Protein AF-A0A7J5YY12-F1 (afdb_monomer)

Sequence (61 aa):
MSWRHVFWCGGRRFESDLSAVKYLECSALTQRGLKTVFDEAIRAVLCPPPVKKRGKRCTMF

Organism: Dissostichus mawsoni (NCBI:txid36200)

Mean predicted aligned error: 11.95 Å

InterPro domains:
  IPR027417 P-loop containing nucleoside triphosphate hydrolase [G3DSA:3.40.50.300] (4-51)
  IPR027417 P-loop containing nucleoside triphosphate hydrolase [SSF52540] (4-52)

Structure (mmCIF, N/CA/C/O backbone):
data_AF-A0A7J5YY12-F1
#
_entry.id   AF-A0A7J5YY12-F1
#
loop_
_atom_site.group_PDB
_atom_site.id
_atom_site.type_symbol
_atom_site.label_atom_id
_atom_site.label_alt_id
_atom_site.label_comp_id
_atom_site.label_asym_id
_atom_site.label_entity_id
_atom_site.label_seq_id
_atom_site.pdbx_PDB_ins_code
_atom_site.Cartn_x
_atom_site.Cartn_y
_atom_site.Cartn_z
_atom_site.occupancy
_atom_site.B_iso_or_equiv
_atom_site.auth_seq_id
_atom_site.auth_comp_id
_atom_site.auth_asym_id
_atom_site.auth_atom_id
_atom_site.pdbx_PDB_model_num
ATOM 1 N N . MET A 1 1 ? -6.477 -5.989 28.256 1.00 39.59 1 MET A N 1
ATOM 2 C CA . MET A 1 1 ? -5.345 -6.122 27.309 1.00 39.59 1 MET A CA 1
ATOM 3 C C . MET A 1 1 ? -4.996 -4.735 26.788 1.00 39.59 1 MET A C 1
ATOM 5 O O . MET A 1 1 ? -5.797 -4.174 26.053 1.00 39.59 1 MET A O 1
ATOM 9 N N . SER A 1 2 ? -3.875 -4.141 27.210 1.00 32.28 2 SER A N 1
ATOM 10 C CA . SER A 1 2 ? -3.498 -2.798 26.741 1.00 32.28 2 SER A CA 1
ATOM 11 C C . SER A 1 2 ? -2.799 -2.893 25.385 1.00 32.28 2 SER A C 1
ATOM 13 O O . SER A 1 2 ? -1.624 -3.257 25.312 1.00 32.28 2 SER A O 1
ATOM 15 N N . TRP A 1 3 ? -3.530 -2.593 24.308 1.00 37.38 3 TRP A N 1
ATOM 16 C CA . TRP A 1 3 ? -2.941 -2.391 22.984 1.00 37.38 3 TRP A CA 1
ATOM 17 C C . TRP A 1 3 ? -2.158 -1.077 22.997 1.00 37.38 3 TRP A C 1
ATOM 19 O O . TRP A 1 3 ? -2.687 -0.001 22.722 1.00 37.38 3 TRP A O 1
ATOM 29 N N . ARG A 1 4 ? -0.878 -1.179 23.367 1.00 40.47 4 ARG A N 1
ATOM 30 C CA . ARG A 1 4 ? 0.091 -0.083 23.322 1.00 40.47 4 ARG A CA 1
ATOM 31 C C . ARG A 1 4 ? 0.063 0.520 21.915 1.00 40.47 4 ARG A C 1
ATOM 33 O O . ARG A 1 4 ? 0.382 -0.181 20.959 1.00 40.47 4 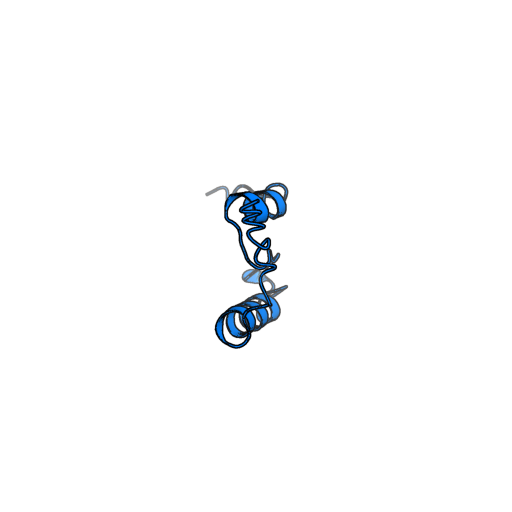ARG A O 1
ATOM 40 N N . HIS A 1 5 ? -0.324 1.790 21.785 1.00 46.59 5 HIS A N 1
ATOM 41 C CA . HIS A 1 5 ? -0.328 2.484 20.495 1.00 46.59 5 HIS A CA 1
ATOM 42 C C . HIS A 1 5 ? 1.094 2.483 19.914 1.00 46.59 5 HIS A C 1
ATOM 44 O O . HIS A 1 5 ? 1.956 3.237 20.369 1.00 46.59 5 HIS A O 1
ATOM 50 N N . VAL A 1 6 ? 1.343 1.632 18.914 1.00 49.28 6 VAL A N 1
ATOM 51 C CA . VAL A 1 6 ? 2.609 1.587 18.170 1.00 49.28 6 VAL A CA 1
ATOM 52 C C . VAL A 1 6 ? 2.619 2.773 17.207 1.00 49.28 6 VAL A C 1
ATOM 54 O O . VAL A 1 6 ? 2.264 2.660 16.036 1.00 49.28 6 VAL A O 1
ATOM 57 N N . PHE A 1 7 ? 2.923 3.952 17.750 1.00 43.97 7 PHE A N 1
ATOM 58 C CA . PHE A 1 7 ? 2.910 5.202 17.000 1.00 43.97 7 PHE A CA 1
ATOM 59 C C . PHE A 1 7 ? 4.061 5.250 15.982 1.00 43.97 7 PHE A C 1
ATOM 61 O O . PHE A 1 7 ? 5.123 4.666 16.191 1.00 43.97 7 PHE A O 1
ATOM 68 N N . TRP A 1 8 ? 3.828 5.924 14.855 1.00 50.00 8 TRP A N 1
ATOM 69 C CA . TRP A 1 8 ? 4.310 5.499 13.529 1.00 50.00 8 TRP A CA 1
ATOM 70 C C . TRP A 1 8 ? 5.836 5.619 13.268 1.00 50.00 8 TRP A C 1
ATOM 72 O O . TRP A 1 8 ? 6.333 5.204 12.224 1.00 50.00 8 TRP A O 1
ATOM 82 N N . CYS A 1 9 ? 6.602 6.135 14.234 1.00 54.69 9 CYS A N 1
ATOM 83 C CA . CYS A 1 9 ? 7.940 6.725 14.084 1.00 54.69 9 CYS A CA 1
ATOM 84 C C . CYS A 1 9 ? 9.048 5.865 13.436 1.00 54.69 9 CYS A C 1
ATOM 86 O O . CYS A 1 9 ? 10.059 6.424 13.016 1.00 54.69 9 CYS A O 1
ATOM 88 N N . GLY A 1 10 ? 8.918 4.535 13.377 1.00 64.56 10 GLY A N 1
ATOM 89 C CA . GLY A 1 10 ? 9.940 3.649 12.793 1.00 64.56 10 GLY A CA 1
ATOM 90 C C . GLY A 1 10 ? 9.767 3.347 11.298 1.00 64.56 10 GLY A C 1
ATOM 91 O O . GLY A 1 10 ? 10.717 2.926 10.639 1.00 64.56 10 GLY A O 1
ATOM 92 N N . GLY A 1 11 ? 8.566 3.549 10.753 1.00 68.31 11 GLY A N 1
ATOM 93 C CA . GLY A 1 11 ? 8.130 2.910 9.512 1.00 68.31 11 GLY A CA 1
ATOM 94 C C . GLY A 1 11 ? 8.963 3.236 8.268 1.00 68.31 11 GLY A C 1
ATOM 95 O O . GLY A 1 11 ? 9.524 2.341 7.637 1.00 68.31 11 GLY A O 1
ATOM 96 N N . ARG A 1 12 ? 9.140 4.529 7.970 1.00 66.81 12 ARG A N 1
ATOM 97 C CA . ARG A 1 12 ? 9.958 5.005 6.836 1.00 66.81 12 ARG A CA 1
ATOM 98 C C . ARG A 1 12 ? 11.460 4.716 6.956 1.00 66.81 12 ARG A C 1
ATOM 100 O O . ARG A 1 12 ? 12.178 4.868 5.973 1.00 66.81 12 ARG A O 1
ATOM 107 N N . ARG A 1 13 ? 11.949 4.291 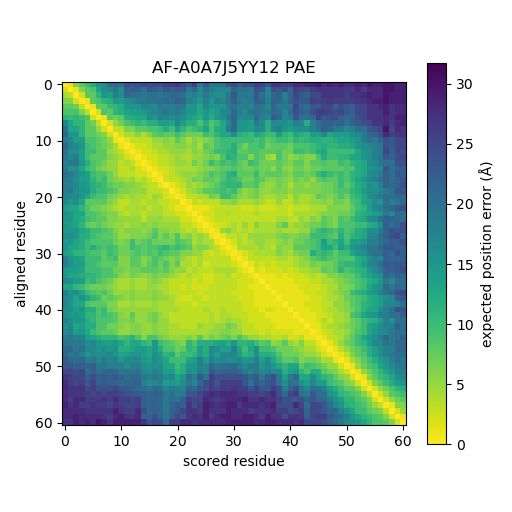8.127 1.00 69.12 13 ARG A N 1
ATOM 108 C CA . ARG A 1 13 ? 13.329 3.802 8.286 1.00 69.12 13 ARG A CA 1
ATOM 109 C C . ARG A 1 13 ? 13.423 2.340 7.846 1.00 69.12 13 ARG A C 1
ATOM 111 O O . ARG A 1 13 ? 14.236 2.019 6.990 1.00 69.12 13 ARG A O 1
ATOM 118 N N . PHE A 1 14 ? 12.482 1.520 8.316 1.00 67.44 14 PHE A N 1
ATOM 119 C CA . PHE A 1 14 ? 12.335 0.105 7.954 1.00 67.44 14 PHE A CA 1
ATOM 120 C C . PHE A 1 14 ? 12.179 -0.129 6.438 1.00 67.44 14 PHE A C 1
ATOM 122 O O . PHE A 1 14 ? 12.671 -1.126 5.920 1.00 67.44 14 PHE A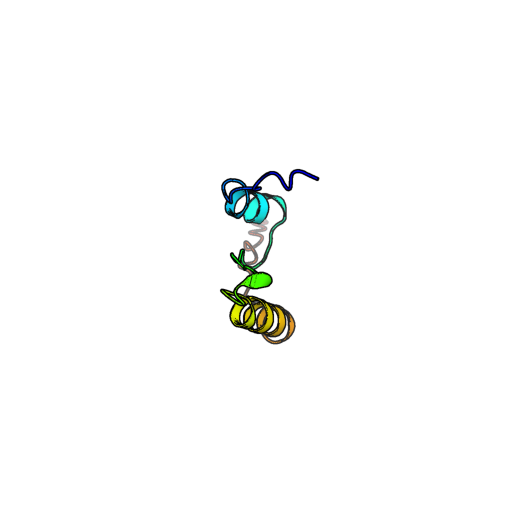 O 1
ATOM 129 N N . GLU A 1 15 ? 11.564 0.817 5.716 1.00 73.06 15 GLU A N 1
ATOM 130 C CA . GLU A 1 15 ? 11.546 0.862 4.241 1.00 73.06 15 GLU A CA 1
ATOM 131 C C . GLU A 1 15 ? 12.956 0.740 3.630 1.00 73.06 15 GLU A C 1
ATOM 133 O O . GLU A 1 15 ? 13.165 -0.023 2.687 1.00 73.06 15 GLU A O 1
ATOM 138 N N . SER A 1 16 ? 13.931 1.465 4.188 1.00 70.94 16 SER A N 1
ATOM 139 C 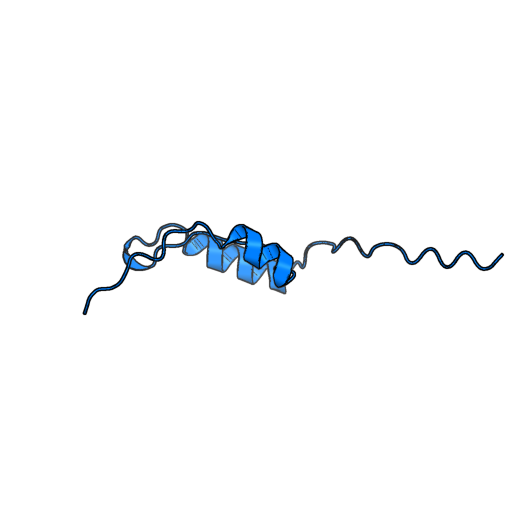CA . SER A 1 16 ? 15.314 1.481 3.696 1.00 70.94 16 SER A CA 1
ATOM 140 C C . SER A 1 16 ? 16.079 0.215 4.080 1.00 70.94 16 SER A C 1
ATOM 142 O O . SER A 1 16 ? 16.796 -0.330 3.244 1.00 70.94 16 SER A O 1
ATOM 144 N N . ASP A 1 17 ? 15.904 -0.271 5.313 1.00 76.50 17 ASP A N 1
ATOM 145 C CA . ASP A 1 17 ? 16.562 -1.488 5.810 1.00 76.50 17 ASP A CA 1
ATOM 146 C C . ASP A 1 17 ? 16.076 -2.762 5.085 1.00 76.50 17 ASP A C 1
ATOM 148 O O . ASP A 1 17 ? 16.870 -3.666 4.830 1.00 76.50 17 ASP A O 1
ATOM 152 N N . LEU A 1 18 ? 14.793 -2.828 4.703 1.00 71.12 18 LEU A N 1
ATOM 153 C CA . LEU A 1 18 ? 14.208 -3.967 3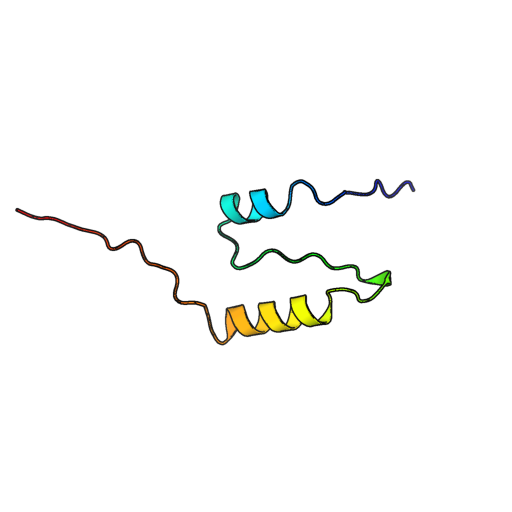.976 1.00 71.12 18 LEU A CA 1
ATOM 154 C C . LEU A 1 18 ? 14.178 -3.803 2.446 1.00 71.12 18 LEU A C 1
ATOM 156 O O . LEU A 1 18 ? 13.710 -4.708 1.755 1.00 71.12 18 LEU A O 1
ATOM 160 N N . SER A 1 19 ? 14.645 -2.673 1.897 1.00 68.44 19 SER A N 1
ATOM 161 C CA . SER A 1 19 ? 14.499 -2.331 0.470 1.00 68.44 19 SER A CA 1
ATOM 162 C C . SER A 1 19 ? 13.044 -2.451 -0.032 1.00 68.44 19 SER A C 1
ATOM 164 O O . SER A 1 19 ? 12.789 -2.954 -1.133 1.00 68.44 19 SER A O 1
ATOM 166 N N . ALA A 1 20 ? 12.083 -2.006 0.781 1.00 71.88 20 ALA A N 1
ATOM 167 C CA . ALA A 1 20 ? 10.664 -2.041 0.439 1.00 71.88 20 ALA A CA 1
ATOM 168 C C . ALA A 1 20 ? 10.326 -1.062 -0.705 1.00 71.88 20 ALA A C 1
ATOM 170 O O . ALA A 1 20 ? 11.045 -0.099 -0.970 1.00 71.88 20 ALA A O 1
ATOM 171 N N . VAL A 1 21 ? 9.230 -1.338 -1.422 1.00 77.19 21 VAL A N 1
ATOM 172 C CA . VAL A 1 21 ? 8.829 -0.556 -2.607 1.00 77.19 21 VAL A CA 1
ATOM 173 C C . VAL A 1 21 ? 8.195 0.784 -2.221 1.00 77.19 21 VAL A C 1
ATOM 175 O O . VAL A 1 21 ? 8.413 1.778 -2.916 1.00 77.19 21 VAL A O 1
ATOM 178 N N . LYS A 1 22 ? 7.365 0.789 -1.170 1.00 79.50 22 LYS A N 1
ATOM 179 C CA . LYS A 1 22 ? 6.617 1.954 -0.686 1.00 79.50 22 LYS A CA 1
ATOM 180 C C . LYS A 1 22 ? 5.977 1.680 0.676 1.00 79.50 22 LYS A C 1
ATOM 182 O O . LYS A 1 22 ? 5.222 0.716 0.824 1.00 79.50 22 LYS A O 1
ATOM 187 N N . TYR A 1 23 ? 6.171 2.590 1.620 1.00 82.81 23 TYR A N 1
ATOM 188 C CA . TYR A 1 23 ? 5.608 2.496 2.958 1.00 82.81 23 TYR A CA 1
ATOM 189 C C . TYR A 1 23 ? 4.300 3.291 3.099 1.00 82.81 23 TYR A C 1
ATOM 191 O O . TYR A 1 23 ? 4.197 4.428 2.637 1.00 82.81 23 TYR A O 1
ATOM 199 N N . LEU A 1 24 ? 3.276 2.688 3.719 1.00 84.38 24 LEU A N 1
ATOM 200 C CA . LEU A 1 24 ? 1.897 3.197 3.707 1.00 84.38 24 LEU A CA 1
ATOM 201 C C . LEU A 1 24 ? 1.216 3.100 5.082 1.00 84.38 24 LEU A C 1
ATOM 203 O O . LEU A 1 24 ? 1.245 2.065 5.744 1.00 84.38 24 LEU A O 1
ATOM 207 N N . GLU A 1 25 ? 0.582 4.200 5.499 1.00 84.94 25 GLU A N 1
ATOM 208 C CA . GLU A 1 25 ? -0.100 4.345 6.791 1.00 84.94 25 GLU A CA 1
ATOM 209 C C . GLU A 1 25 ? -1.576 3.923 6.601 1.00 84.94 25 GLU A C 1
ATOM 211 O O . GLU A 1 25 ? -2.322 4.598 5.887 1.00 84.94 25 GLU A O 1
ATOM 216 N N . CYS A 1 26 ? -2.031 2.830 7.233 1.00 83.75 26 CYS A N 1
ATOM 217 C CA . CYS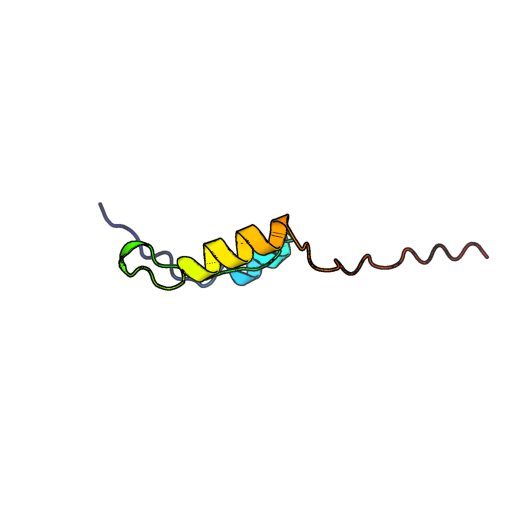 A 1 26 ? -3.429 2.377 7.147 1.00 83.75 26 CYS A CA 1
ATOM 218 C C . CYS A 1 26 ? -4.062 2.035 8.506 1.00 83.75 26 CYS A C 1
ATOM 220 O O . CYS A 1 26 ? -3.407 1.525 9.413 1.00 83.75 26 CYS A O 1
ATOM 222 N N . SER A 1 27 ? -5.373 2.260 8.627 1.00 82.12 27 SER A N 1
ATOM 223 C CA . SER A 1 27 ? -6.180 1.937 9.808 1.00 82.12 27 SER A CA 1
ATOM 224 C C . SER A 1 27 ? -7.390 1.104 9.392 1.00 82.12 27 SER A C 1
ATOM 226 O O . SER A 1 27 ? -8.350 1.638 8.840 1.00 82.12 27 SER A O 1
ATOM 228 N N . ALA A 1 28 ? -7.363 -0.202 9.677 1.00 81.50 28 ALA A N 1
ATOM 229 C CA . ALA A 1 28 ? -8.445 -1.121 9.308 1.00 81.50 28 ALA A CA 1
ATOM 230 C C . ALA A 1 28 ? -9.803 -0.706 9.908 1.00 81.50 28 ALA A C 1
ATOM 232 O O . ALA A 1 28 ? -10.807 -0.700 9.202 1.00 81.50 28 ALA A O 1
ATOM 233 N N . LEU A 1 29 ? -9.814 -0.270 11.176 1.00 84.81 29 LEU A N 1
ATOM 234 C CA . LEU A 1 29 ? -11.021 0.154 11.899 1.00 84.81 29 LEU A CA 1
ATOM 235 C C . LEU A 1 29 ? -11.715 1.377 11.273 1.00 84.81 29 LEU A C 1
ATOM 237 O O . LEU A 1 29 ? -12.933 1.483 11.327 1.00 84.81 29 LEU A O 1
ATOM 241 N N . THR A 1 30 ? -10.951 2.302 10.684 1.00 85.44 30 THR A N 1
ATOM 242 C CA . THR A 1 30 ? -11.495 3.524 10.056 1.00 85.44 30 THR A CA 1
ATOM 243 C C . THR A 1 30 ? -11.473 3.473 8.527 1.00 85.44 30 THR A C 1
ATOM 245 O O . THR A 1 30 ? -11.773 4.472 7.879 1.00 85.44 30 THR A O 1
ATOM 248 N N . GLN A 1 31 ? -11.052 2.339 7.951 1.00 82.31 31 GLN A N 1
ATOM 249 C CA . GLN A 1 31 ? -10.786 2.105 6.522 1.00 82.31 31 GLN A CA 1
ATOM 250 C C . GLN A 1 31 ? -9.807 3.101 5.850 1.00 82.31 31 GLN A C 1
ATOM 252 O O . GLN A 1 31 ? -9.528 3.001 4.652 1.00 82.31 31 GLN A O 1
ATOM 257 N N . ARG A 1 32 ? -9.214 4.035 6.608 1.00 81.88 32 ARG A N 1
ATOM 258 C CA . ARG A 1 32 ? -8.267 5.044 6.110 1.00 81.88 32 ARG A CA 1
ATOM 259 C C . ARG A 1 32 ? -7.002 4.372 5.578 1.00 81.88 32 ARG A C 1
ATOM 261 O O . ARG A 1 32 ? -6.426 3.510 6.239 1.00 81.88 32 ARG A O 1
ATOM 268 N N . GLY A 1 33 ? -6.586 4.762 4.373 1.00 82.00 33 GLY A N 1
ATOM 269 C CA . GLY A 1 33 ? -5.422 4.206 3.673 1.00 82.00 33 GLY A CA 1
ATOM 270 C C . GLY A 1 33 ? -5.615 2.795 3.092 1.00 82.00 33 GLY A C 1
ATOM 271 O O . GLY A 1 33 ? -4.766 2.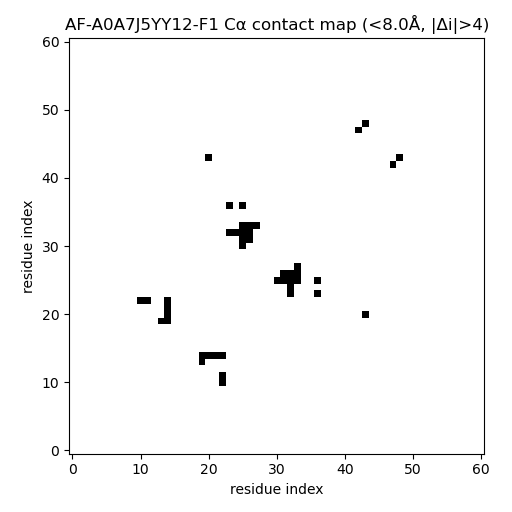336 2.333 1.00 82.00 33 GLY A O 1
ATOM 272 N N . LEU A 1 34 ? -6.725 2.108 3.391 1.00 86.94 34 LEU A N 1
ATOM 273 C CA . LEU A 1 34 ? -6.894 0.685 3.079 1.00 86.94 34 LEU A CA 1
ATOM 274 C C . LEU A 1 34 ? -6.984 0.423 1.565 1.00 86.94 34 LEU A C 1
ATOM 276 O O . LEU A 1 34 ? -6.248 -0.412 1.047 1.00 86.94 34 LEU A O 1
ATOM 280 N N . LYS A 1 35 ? -7.794 1.198 0.825 1.00 88.06 35 LYS A N 1
ATOM 281 C CA . LYS A 1 35 ? -7.873 1.090 -0.647 1.00 88.06 35 LYS A CA 1
ATOM 282 C C . LYS A 1 35 ? -6.529 1.378 -1.331 1.00 88.06 35 LYS A C 1
ATOM 284 O O . LYS A 1 35 ? -6.187 0.684 -2.281 1.00 88.06 35 LYS A O 1
ATOM 289 N N . THR A 1 36 ? -5.764 2.359 -0.849 1.00 87.69 36 THR A N 1
ATOM 290 C CA . THR A 1 36 ? -4.444 2.702 -1.409 1.00 87.69 36 THR A CA 1
ATOM 291 C C . THR A 1 36 ? -3.379 1.647 -1.120 1.00 87.69 36 THR A C 1
ATOM 293 O O . THR A 1 36 ? -2.535 1.423 -1.976 1.00 87.69 36 THR A O 1
ATOM 296 N N . VAL A 1 37 ? -3.435 0.948 0.021 1.00 88.69 37 VAL A N 1
ATOM 297 C CA . VAL A 1 37 ? -2.552 -0.207 0.278 1.00 88.69 37 VAL A CA 1
ATOM 298 C C . VAL A 1 37 ? -2.797 -1.322 -0.740 1.00 88.69 37 VAL A C 1
ATOM 300 O O . VAL A 1 37 ? -1.838 -1.842 -1.304 1.00 88.69 37 VAL A O 1
ATOM 303 N N . PHE A 1 38 ? -4.059 -1.653 -1.036 1.00 88.19 38 PHE A N 1
ATOM 304 C CA . PHE A 1 38 ? -4.373 -2.667 -2.050 1.00 88.19 38 PHE A CA 1
ATOM 305 C C . PHE A 1 38 ? -4.002 -2.228 -3.475 1.00 88.19 38 PHE A C 1
ATOM 307 O O . PHE A 1 38 ? -3.445 -3.030 -4.221 1.00 88.19 38 PHE A O 1
ATOM 314 N N . ASP A 1 39 ? -4.260 -0.971 -3.848 1.00 89.19 39 ASP A N 1
ATOM 315 C CA . ASP A 1 39 ? -3.926 -0.442 -5.179 1.00 89.19 39 ASP A CA 1
ATOM 316 C C . ASP A 1 39 ? -2.407 -0.458 -5.434 1.00 89.19 39 ASP A C 1
ATOM 318 O O . ASP A 1 39 ? -1.942 -1.004 -6.433 1.00 89.19 39 ASP A O 1
ATOM 322 N N . GLU A 1 40 ? -1.612 0.042 -4.483 1.00 86.06 40 GLU A N 1
ATOM 323 C CA . GLU A 1 40 ? -0.147 0.066 -4.581 1.00 86.06 40 GLU A CA 1
ATOM 324 C C . GLU A 1 40 ? 0.461 -1.347 -4.537 1.00 86.06 40 GLU A C 1
ATOM 326 O O . GLU A 1 40 ? 1.414 -1.613 -5.267 1.00 86.06 40 GLU A O 1
ATOM 331 N N . ALA A 1 41 ? -0.108 -2.278 -3.759 1.00 86.62 41 ALA A N 1
ATOM 332 C CA . ALA A 1 41 ? 0.326 -3.678 -3.748 1.00 86.62 41 ALA A CA 1
ATOM 333 C C . ALA A 1 41 ? 0.081 -4.374 -5.100 1.00 86.62 41 ALA A C 1
ATOM 335 O O . ALA A 1 41 ? 0.969 -5.052 -5.616 1.00 86.62 41 ALA A O 1
ATOM 336 N N . ILE A 1 42 ? -1.090 -4.164 -5.715 1.00 89.06 42 ILE A N 1
ATOM 337 C CA . ILE A 1 42 ? -1.404 -4.690 -7.053 1.00 89.06 42 ILE A CA 1
ATOM 338 C C . ILE A 1 42 ? -0.486 -4.051 -8.107 1.00 89.06 42 ILE A C 1
ATOM 340 O O . ILE A 1 42 ? 0.081 -4.755 -8.945 1.00 89.06 42 ILE A O 1
ATOM 344 N N . ARG A 1 43 ? -0.269 -2.731 -8.038 1.00 86.50 43 ARG A N 1
ATOM 345 C CA . ARG A 1 43 ? 0.656 -2.009 -8.928 1.00 86.50 43 ARG A CA 1
ATOM 346 C C . ARG A 1 43 ? 2.096 -2.502 -8.799 1.00 86.50 43 ARG A C 1
ATOM 348 O O . ARG A 1 43 ? 2.753 -2.650 -9.823 1.00 86.50 43 ARG A O 1
ATOM 355 N N . ALA A 1 44 ? 2.576 -2.801 -7.592 1.00 83.56 44 ALA A N 1
ATOM 356 C CA . ALA A 1 44 ? 3.927 -3.320 -7.370 1.00 83.56 44 ALA A CA 1
ATOM 357 C C . ALA A 1 44 ? 4.163 -4.694 -8.030 1.00 83.56 44 ALA A C 1
ATOM 359 O O . ALA A 1 44 ? 5.289 -4.982 -8.433 1.00 83.56 44 ALA A O 1
ATOM 360 N N . VAL A 1 45 ? 3.112 -5.512 -8.177 1.00 85.62 45 VAL A N 1
ATOM 361 C CA . VAL A 1 45 ? 3.160 -6.808 -8.877 1.00 85.62 45 VAL A CA 1
ATOM 362 C C . VAL A 1 45 ? 3.015 -6.644 -10.395 1.00 85.62 45 VAL A C 1
ATOM 364 O O . VAL A 1 45 ? 3.794 -7.225 -11.146 1.00 85.62 45 VAL A O 1
ATOM 367 N N . LEU A 1 46 ? 2.033 -5.864 -10.862 1.00 86.56 46 LEU A N 1
ATOM 368 C CA . LEU A 1 46 ? 1.701 -5.754 -12.293 1.00 86.56 46 LEU A CA 1
ATOM 369 C C . LEU A 1 46 ? 2.594 -4.779 -13.071 1.00 86.56 46 LEU A C 1
ATOM 371 O O . LEU A 1 46 ? 2.822 -4.955 -14.265 1.00 86.56 46 LEU A O 1
ATOM 375 N N . CYS A 1 47 ? 3.062 -3.719 -12.420 1.00 76.44 47 CYS A N 1
ATOM 376 C CA . CYS A 1 47 ? 3.864 -2.648 -13.007 1.00 76.44 47 CYS A CA 1
ATOM 377 C C . CYS A 1 47 ? 5.016 -2.300 -12.052 1.00 76.44 47 CYS A C 1
ATOM 379 O O . CYS A 1 47 ? 5.031 -1.199 -11.488 1.00 76.44 47 CYS A O 1
ATOM 381 N N . PRO A 1 48 ? 5.973 -3.229 -11.840 1.00 72.31 48 PRO A N 1
ATOM 382 C CA . PRO A 1 48 ? 7.111 -2.986 -10.965 1.00 72.31 48 PRO A CA 1
ATOM 383 C C . PRO A 1 48 ? 7.831 -1.705 -11.414 1.00 72.31 48 PRO A C 1
ATOM 385 O O . PRO A 1 48 ? 8.200 -1.595 -12.590 1.00 72.31 48 PRO A O 1
ATOM 388 N N . PRO A 1 49 ? 8.027 -0.715 -10.522 1.00 69.31 49 PRO A N 1
ATOM 389 C CA . PRO A 1 49 ? 8.689 0.525 -10.898 1.00 69.31 49 PRO A CA 1
ATOM 390 C C . PRO A 1 49 ? 10.108 0.217 -11.393 1.00 69.31 49 PRO A C 1
ATOM 392 O O . PRO A 1 49 ? 10.729 -0.731 -10.900 1.00 69.31 49 PRO A O 1
ATOM 395 N N . PRO A 1 50 ? 10.659 1.002 -12.340 1.00 65.00 50 PRO A N 1
ATOM 396 C CA . PRO A 1 50 ? 11.996 0.772 -12.868 1.00 65.00 50 PRO A CA 1
ATOM 397 C C . PRO A 1 50 ? 13.036 1.007 -11.769 1.00 65.00 50 PRO A C 1
ATOM 399 O O . PRO A 1 50 ? 13.552 2.113 -11.588 1.00 65.00 50 PRO A O 1
ATOM 402 N N . VAL A 1 51 ? 13.344 -0.060 -11.026 1.00 66.81 51 VAL A N 1
ATOM 403 C CA . VAL A 1 51 ? 14.412 -0.088 -10.032 1.00 66.81 51 VAL A CA 1
ATOM 404 C C . VAL A 1 51 ? 15.679 0.402 -10.711 1.00 66.81 51 VAL A C 1
ATOM 406 O O . VAL A 1 51 ? 16.139 -0.180 -11.697 1.00 66.81 51 VAL A O 1
ATOM 409 N N . LYS A 1 52 ? 16.228 1.510 -10.203 1.00 58.38 52 LYS A N 1
ATOM 410 C CA . LYS A 1 52 ? 17.457 2.114 -10.721 1.00 58.38 52 LYS A CA 1
ATOM 411 C C . LYS A 1 52 ? 18.620 1.173 -10.421 1.00 58.38 52 LYS A C 1
ATOM 413 O O . LYS A 1 52 ? 19.346 1.369 -9.448 1.00 58.38 52 LYS A O 1
ATOM 418 N N . LYS A 1 53 ? 18.781 0.140 -11.258 1.00 55.69 53 LYS A N 1
ATOM 419 C CA . LYS A 1 53 ? 19.943 -0.748 -11.292 1.00 55.69 53 LYS A CA 1
ATOM 420 C C . LYS A 1 53 ? 21.164 0.161 -11.359 1.00 55.69 53 LYS A C 1
ATOM 422 O O . LYS A 1 53 ? 21.425 0.751 -12.405 1.00 55.69 53 LYS A O 1
ATOM 427 N N . ARG A 1 54 ? 21.867 0.328 -10.231 1.00 58.81 54 ARG A N 1
ATOM 428 C CA . ARG A 1 54 ? 23.111 1.102 -10.177 1.00 58.81 54 ARG A CA 1
ATOM 429 C C . ARG A 1 54 ? 24.046 0.456 -11.189 1.00 58.81 54 ARG A C 1
ATOM 431 O O . ARG A 1 54 ? 24.469 -0.679 -10.980 1.00 58.81 54 ARG A O 1
ATOM 438 N N . GLY A 1 55 ? 24.262 1.135 -12.316 1.00 55.56 55 GLY A N 1
ATOM 439 C CA . GLY A 1 55 ? 24.979 0.562 -13.446 1.00 55.56 55 GLY A CA 1
ATOM 440 C C . GLY A 1 55 ? 26.344 0.086 -12.977 1.00 55.56 55 GLY A C 1
ATOM 441 O O . GLY A 1 55 ? 27.132 0.892 -12.480 1.00 55.56 55 GLY A O 1
ATOM 442 N N . LYS A 1 56 ? 26.608 -1.220 -13.097 1.00 59.66 56 LYS A N 1
ATOM 443 C CA . LYS A 1 56 ? 27.926 -1.784 -12.810 1.00 59.66 56 LYS A CA 1
ATOM 444 C C . LYS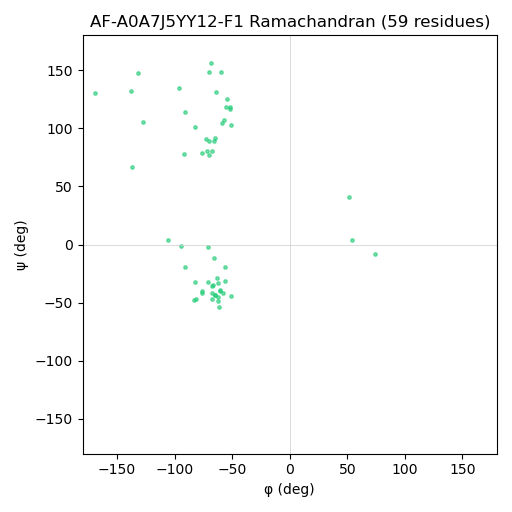 A 1 56 ? 28.898 -1.213 -13.841 1.00 59.66 56 LYS A C 1
ATOM 446 O O . LYS A 1 56 ? 29.041 -1.769 -14.925 1.00 59.66 56 LYS A O 1
ATOM 451 N N . ARG A 1 57 ? 29.545 -0.090 -13.514 1.00 55.62 57 ARG A N 1
ATOM 452 C CA . ARG A 1 57 ? 30.698 0.424 -14.260 1.00 55.62 57 ARG A CA 1
ATOM 453 C C . ARG A 1 57 ? 31.879 -0.510 -14.012 1.00 55.62 57 ARG A C 1
ATOM 455 O O . ARG A 1 57 ? 32.760 -0.213 -13.216 1.00 55.62 57 ARG A O 1
ATOM 462 N N . CYS A 1 58 ? 31.863 -1.652 -14.690 1.00 63.19 58 CYS A N 1
ATOM 463 C CA . CYS A 1 58 ? 33.045 -2.466 -14.913 1.00 63.19 58 CYS A CA 1
ATOM 464 C C . CYS A 1 58 ? 33.925 -1.732 -15.932 1.00 63.19 58 CYS A C 1
ATOM 466 O O . CYS A 1 58 ? 33.885 -2.023 -17.124 1.00 63.19 58 CYS A O 1
ATOM 468 N N . THR A 1 59 ? 34.680 -0.740 -15.462 1.00 61.97 59 THR A N 1
ATOM 469 C CA . THR A 1 59 ? 35.795 -0.162 -16.214 1.00 61.97 59 THR A CA 1
ATOM 470 C C . THR A 1 59 ? 36.937 -1.172 -16.209 1.00 61.97 59 THR A C 1
ATOM 472 O O . THR A 1 59 ? 37.733 -1.214 -15.277 1.00 61.97 59 THR A O 1
ATOM 475 N N . MET A 1 60 ? 36.951 -2.033 -17.224 1.00 49.09 60 MET A N 1
ATOM 476 C CA . MET A 1 60 ? 38.093 -2.873 -17.583 1.00 49.09 60 ME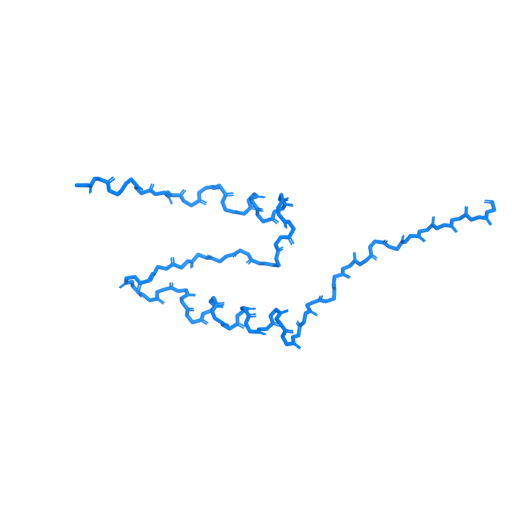T A CA 1
ATOM 477 C C . MET A 1 60 ? 38.937 -2.115 -18.612 1.00 49.09 60 MET A C 1
ATOM 479 O O . MET A 1 60 ? 38.792 -2.370 -19.803 1.00 49.09 60 MET A O 1
ATOM 483 N N . PHE A 1 61 ? 39.725 -1.147 -18.140 1.00 42.81 61 PHE A N 1
ATOM 484 C CA . PHE A 1 61 ? 40.927 -0.573 -18.762 1.00 42.81 61 PHE A CA 1
ATOM 485 C C . PHE A 1 61 ? 41.602 0.362 -17.750 1.00 42.81 61 PHE A C 1
ATOM 487 O O . PHE A 1 61 ? 40.847 1.030 -17.004 1.00 42.81 61 PHE A O 1
#

Foldseek 3Di:
DDPDPPDDPCFVVVCVVVVNPDTFDADPVVRPRVVVVVVVVVCCVPPPDPDPPVDPPPPPD

Secondary structure (DSSP, 8-state):
-------STTHHHHHHHTT-S-----BGGGTBTHHHHHHHHHHHHHS--------------

pLDDT: mean 70.14, std 15.67, range [32.28, 89.19]

Radius of gyration: 17.36 Å; Cα contacts (8 Å, |Δi|>4): 22; chains: 1; bounding box: 52×14×46 Å

Solvent-accessible surface area (backbone atoms only — not comparable to full-atom values): 4232 Å² total; per-residue (Å²): 133,86,81,73,81,81,68,74,85,59,53,81,56,50,33,66,79,67,69,53,93,78,84,81,78,65,39,83,92,76,52,43,46,46,68,56,53,53,51,52,54,51,38,53,71,78,56,58,72,87,73,79,72,76,74,82,80,77,75,87,121